Protein AF-A0A8J4U3R4-F1 (afdb_monomer_lite)

Structure (mmCIF, N/CA/C/O backbone):
data_AF-A0A8J4U3R4-F1
#
_entry.id   AF-A0A8J4U3R4-F1
#
loop_
_atom_site.group_PDB
_atom_site.id
_atom_site.type_symbol
_atom_site.label_atom_id
_atom_site.label_alt_id
_atom_site.label_comp_id
_atom_site.label_asym_id
_atom_site.label_entity_id
_atom_site.label_seq_id
_atom_site.pdbx_PDB_ins_code
_atom_site.Cartn_x
_atom_site.Cartn_y
_atom_site.Cartn_z
_atom_site.occupancy
_atom_site.B_iso_or_equiv
_atom_site.auth_seq_id
_atom_site.auth_comp_id
_atom_site.auth_asym_id
_atom_site.auth_atom_id
_atom_site.pdbx_PDB_model_num
ATOM 1 N N . ILE A 1 1 ? -16.524 3.759 4.696 1.00 62.44 1 ILE A N 1
ATOM 2 C CA . ILE A 1 1 ? -15.604 3.218 3.664 1.00 62.44 1 ILE A CA 1
ATOM 3 C C . ILE A 1 1 ? -14.442 4.183 3.442 1.00 62.44 1 ILE A C 1
ATOM 5 O O . ILE A 1 1 ? -13.313 3.769 3.641 1.00 62.44 1 ILE A O 1
ATOM 9 N N . GLU A 1 2 ? -14.689 5.463 3.153 1.00 79.31 2 GLU A N 1
ATOM 10 C CA . GLU A 1 2 ? -13.625 6.457 2.901 1.00 79.31 2 GLU A CA 1
ATOM 11 C C . GLU A 1 2 ? -12.643 6.668 4.068 1.00 79.31 2 GLU A C 1
ATOM 13 O O . GLU A 1 2 ? -11.439 6.700 3.841 1.00 79.31 2 GLU A O 1
ATOM 18 N N . GLN A 1 3 ? -13.130 6.748 5.314 1.00 78.69 3 GLN A N 1
ATOM 19 C CA . GLN A 1 3 ? -12.261 6.942 6.486 1.00 78.69 3 GLN A CA 1
ATOM 20 C C . GLN A 1 3 ? -11.287 5.770 6.693 1.00 78.69 3 GLN A C 1
ATOM 22 O O . GLN A 1 3 ? -10.094 5.987 6.840 1.00 78.69 3 GLN A O 1
ATOM 27 N N . LEU A 1 4 ? -11.777 4.528 6.602 1.00 82.19 4 LEU A N 1
ATOM 28 C CA . LEU A 1 4 ? -10.936 3.335 6.738 1.00 82.19 4 LEU A CA 1
ATOM 29 C C . LEU A 1 4 ? -9.841 3.290 5.666 1.00 82.19 4 LEU A C 1
ATOM 31 O O . LEU A 1 4 ? -8.695 2.985 5.971 1.00 82.19 4 LEU A O 1
ATOM 35 N N . TRP A 1 5 ? -10.184 3.610 4.415 1.00 84.38 5 TRP A N 1
ATOM 36 C CA . TRP A 1 5 ? -9.204 3.649 3.330 1.00 84.38 5 TRP A CA 1
ATOM 37 C C . TRP A 1 5 ? -8.143 4.726 3.538 1.00 84.38 5 TRP A C 1
ATOM 39 O O . TRP A 1 5 ? -6.969 4.468 3.281 1.00 84.38 5 TRP A O 1
ATOM 49 N N . ARG A 1 6 ? -8.536 5.900 4.044 1.00 88.88 6 ARG A N 1
ATOM 50 C CA . ARG A 1 6 ? -7.595 6.952 4.436 1.00 88.88 6 ARG A CA 1
ATOM 51 C C . ARG A 1 6 ? -6.639 6.457 5.520 1.00 88.88 6 ARG A C 1
ATOM 53 O O . ARG A 1 6 ? -5.433 6.585 5.354 1.00 88.88 6 ARG A O 1
ATOM 60 N N . ASP A 1 7 ? -7.163 5.832 6.571 1.00 88.19 7 ASP A N 1
ATOM 61 C CA . ASP A 1 7 ? -6.354 5.349 7.692 1.00 88.19 7 ASP A CA 1
ATOM 62 C C . ASP A 1 7 ? -5.403 4.212 7.280 1.00 88.19 7 ASP A C 1
ATOM 64 O O . ASP A 1 7 ? -4.253 4.181 7.715 1.00 88.19 7 ASP A O 1
ATOM 68 N N . VAL A 1 8 ? -5.838 3.308 6.394 1.00 90.25 8 VAL A N 1
ATOM 69 C CA . VAL A 1 8 ? -4.970 2.276 5.798 1.00 90.25 8 VAL A CA 1
ATOM 70 C C . VAL A 1 8 ? -3.848 2.919 4.984 1.00 90.25 8 VAL A C 1
ATOM 72 O O . VAL A 1 8 ? -2.692 2.499 5.083 1.00 90.25 8 VAL A O 1
ATOM 75 N N . TYR A 1 9 ? -4.173 3.934 4.182 1.00 90.00 9 TYR A N 1
ATOM 76 C CA . TYR 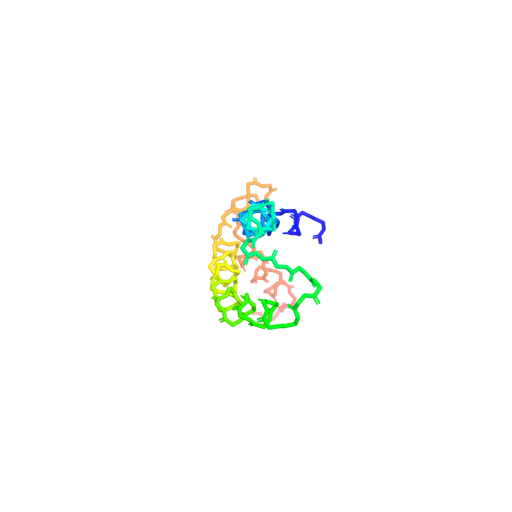A 1 9 ? -3.183 4.620 3.366 1.00 90.00 9 TYR A CA 1
ATOM 77 C C . TYR A 1 9 ? -2.142 5.333 4.234 1.00 90.00 9 TYR A C 1
ATOM 79 O O . TYR A 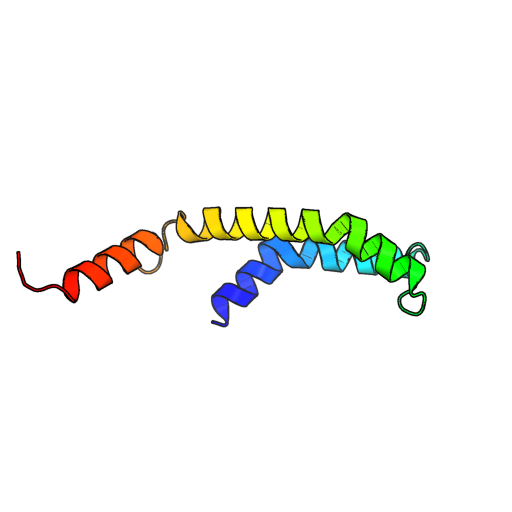1 9 ? -0.957 5.036 4.115 1.00 90.00 9 TYR A O 1
ATOM 87 N N . GLU A 1 10 ? -2.582 6.197 5.148 1.00 90.44 10 GLU A N 1
ATOM 88 C CA . GLU A 1 10 ? -1.705 6.995 6.015 1.00 90.44 10 GLU A CA 1
ATOM 89 C C . GLU A 1 10 ? -0.856 6.113 6.949 1.00 90.44 10 GLU A C 1
ATOM 91 O O . GLU A 1 10 ? 0.329 6.361 7.158 1.00 90.44 10 GLU A O 1
ATOM 96 N N . GLN A 1 11 ? -1.416 5.037 7.512 1.00 89.00 11 GLN A N 1
ATOM 97 C CA . GLN A 1 11 ? -0.688 4.249 8.516 1.00 89.00 11 GLN A CA 1
ATOM 98 C C . GLN A 1 11 ? 0.196 3.150 7.915 1.00 89.00 11 GLN A C 1
ATOM 100 O O . GLN A 1 11 ? 1.244 2.812 8.494 1.00 89.00 11 GLN A O 1
ATOM 105 N N . VAL A 1 12 ? -0.212 2.593 6.769 1.00 91.88 12 VAL A N 1
ATOM 106 C CA . VAL A 1 12 ? 0.435 1.427 6.155 1.00 91.88 12 VAL A CA 1
ATOM 107 C C . VAL A 1 12 ? 1.029 1.758 4.792 1.00 91.88 12 VAL A C 1
ATOM 109 O O . VAL A 1 12 ? 2.232 1.576 4.615 1.00 91.88 12 VAL A O 1
ATOM 112 N N . LEU A 1 13 ? 0.218 2.212 3.832 1.00 93.56 13 LEU A N 1
ATOM 113 C CA . LEU A 1 13 ? 0.620 2.248 2.419 1.00 93.56 13 LEU A CA 1
ATOM 114 C C . LEU A 1 13 ? 1.583 3.386 2.075 1.00 93.56 13 LEU A C 1
ATOM 116 O O . LEU A 1 13 ? 2.460 3.176 1.242 1.00 93.56 13 LEU A O 1
ATOM 120 N N . GLU A 1 14 ? 1.470 4.546 2.725 1.00 95.12 14 GLU A N 1
ATOM 121 C CA . GLU A 1 14 ? 2.297 5.729 2.448 1.00 95.12 14 GLU A CA 1
ATOM 122 C C . GLU A 1 14 ? 3.797 5.405 2.514 1.00 95.12 14 GLU A C 1
ATOM 124 O O . GLU A 1 14 ? 4.567 5.793 1.641 1.00 95.12 14 GLU A O 1
ATOM 129 N N . LYS A 1 15 ? 4.212 4.600 3.497 1.00 93.69 15 LYS A N 1
ATOM 130 C CA . LYS A 1 15 ? 5.619 4.208 3.681 1.00 93.69 15 LYS A CA 1
ATOM 131 C C . LYS A 1 15 ? 6.146 3.374 2.517 1.00 93.69 15 LYS A C 1
ATOM 133 O O . LYS A 1 15 ? 7.268 3.584 2.070 1.00 93.69 15 LYS A O 1
ATOM 138 N N . PHE A 1 16 ? 5.346 2.422 2.040 1.00 94.88 16 PHE A N 1
ATOM 139 C CA . PHE A 1 16 ? 5.715 1.598 0.889 1.00 94.88 16 PHE A CA 1
ATOM 140 C C . PHE A 1 16 ? 5.706 2.417 -0.397 1.00 94.88 16 PHE A C 1
ATOM 142 O O . PHE A 1 16 ? 6.598 2.256 -1.219 1.00 94.88 16 PHE A O 1
ATOM 149 N N . PHE A 1 17 ? 4.734 3.319 -0.543 1.00 94.50 17 PHE A N 1
ATOM 150 C CA . PHE A 1 17 ? 4.655 4.225 -1.680 1.00 94.50 17 PHE A CA 1
ATOM 151 C C . PHE A 1 17 ? 5.911 5.098 -1.787 1.00 94.50 17 PHE A C 1
ATOM 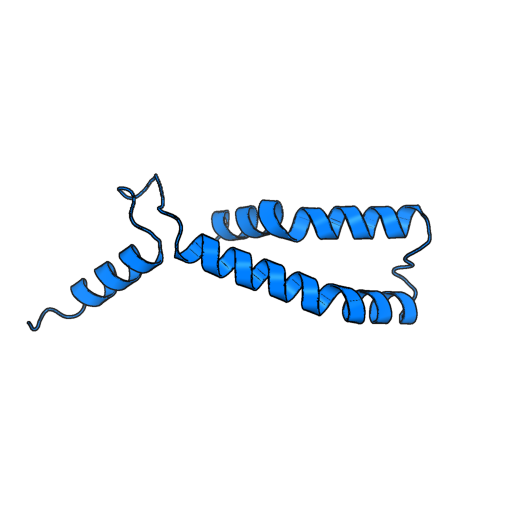153 O O . PHE A 1 17 ? 6.563 5.088 -2.828 1.00 94.50 17 PHE A O 1
ATOM 160 N N . CYS A 1 18 ? 6.295 5.782 -0.704 1.00 96.12 18 CYS A N 1
ATOM 161 C CA . CYS A 1 18 ? 7.507 6.601 -0.679 1.00 96.12 18 CYS A CA 1
ATOM 162 C C . CYS A 1 18 ? 8.758 5.768 -0.973 1.00 96.12 18 CYS A C 1
ATOM 164 O O . CYS A 1 18 ? 9.559 6.162 -1.813 1.00 96.12 18 CYS A O 1
ATOM 166 N N . LEU A 1 19 ? 8.888 4.588 -0.356 1.00 95.56 19 LEU A N 1
ATOM 167 C CA . LEU A 1 19 ? 10.027 3.698 -0.584 1.00 95.56 19 LEU A CA 1
ATOM 168 C C . LEU A 1 19 ? 10.150 3.281 -2.055 1.00 95.56 19 LEU A C 1
ATOM 170 O O . LEU A 1 19 ? 11.236 3.330 -2.620 1.00 95.56 19 LEU A O 1
ATOM 174 N N . PHE A 1 20 ? 9.056 2.854 -2.687 1.00 95.38 20 PHE A N 1
ATOM 175 C CA . PHE A 1 20 ? 9.100 2.406 -4.081 1.00 95.38 20 PHE A CA 1
ATOM 176 C C . PHE A 1 20 ? 9.370 3.561 -5.040 1.00 95.38 20 PHE A C 1
ATOM 178 O O . PHE A 1 20 ? 10.112 3.380 -6.002 1.00 95.38 20 PHE A O 1
ATOM 185 N N . TYR A 1 21 ? 8.831 4.743 -4.745 1.00 95.88 21 TYR A N 1
ATOM 186 C CA . TYR A 1 21 ? 9.104 5.951 -5.514 1.00 95.88 21 TYR A CA 1
ATOM 187 C C . TYR A 1 21 ? 10.576 6.381 -5.403 1.00 95.88 21 TYR A C 1
ATOM 189 O O . TYR A 1 21 ? 11.203 6.726 -6.402 1.00 95.88 21 TYR A O 1
ATOM 197 N N . GLU A 1 22 ? 11.167 6.303 -4.208 1.00 96.75 22 GLU A N 1
ATOM 198 C CA . GLU A 1 22 ? 12.601 6.543 -4.012 1.00 96.75 22 GLU A CA 1
ATOM 199 C C . GLU A 1 22 ? 13.443 5.517 -4.782 1.00 96.75 22 GLU A C 1
ATOM 201 O O . GLU A 1 22 ? 14.342 5.904 -5.529 1.00 96.75 22 GLU A O 1
ATOM 206 N N . MET A 1 23 ? 13.102 4.227 -4.698 1.00 95.88 23 MET A N 1
ATOM 207 C CA . MET A 1 23 ? 13.785 3.169 -5.451 1.00 95.88 23 MET A CA 1
ATOM 208 C C . MET A 1 23 ? 13.714 3.378 -6.969 1.00 95.88 23 MET A C 1
ATOM 210 O O . MET A 1 23 ? 14.692 3.107 -7.663 1.00 95.88 23 MET A O 1
ATOM 214 N N . GLU A 1 24 ? 12.582 3.850 -7.490 1.00 95.75 24 GLU A N 1
ATOM 215 C CA . GLU A 1 24 ? 12.434 4.217 -8.901 1.00 95.75 24 GLU A CA 1
ATOM 216 C C . GLU A 1 24 ? 13.329 5.416 -9.249 1.00 95.75 24 GLU A C 1
ATOM 218 O O . GLU A 1 24 ? 14.093 5.370 -10.214 1.00 95.75 24 GLU A O 1
ATOM 223 N N . SER A 1 25 ? 13.318 6.460 -8.415 1.00 96.25 25 SER A N 1
ATOM 224 C CA . SER A 1 25 ? 14.125 7.669 -8.625 1.00 96.25 25 SER A CA 1
ATOM 225 C C . SER A 1 25 ? 15.636 7.399 -8.622 1.00 96.25 25 SER A C 1
ATOM 227 O O . SER A 1 25 ? 16.385 8.012 -9.383 1.00 96.25 25 SER A O 1
ATOM 229 N N . GLU A 1 26 ? 16.083 6.437 -7.814 1.00 96.19 26 GLU A N 1
ATOM 230 C CA . GLU A 1 26 ? 17.479 6.006 -7.709 1.00 96.19 26 GLU A CA 1
ATOM 231 C C . GLU A 1 26 ? 17.847 4.908 -8.725 1.00 96.19 26 GLU A C 1
ATOM 233 O O . GLU A 1 26 ? 18.976 4.417 -8.728 1.00 96.19 26 GLU A O 1
ATOM 238 N N . SER A 1 27 ? 16.922 4.536 -9.622 1.00 92.88 27 SER A N 1
ATOM 239 C CA . SER A 1 27 ? 17.096 3.475 -10.630 1.00 92.88 27 SER A CA 1
ATOM 240 C C . SER A 1 27 ? 17.328 2.067 -10.051 1.00 92.88 27 SER A C 1
ATOM 242 O O . SER A 1 27 ? 17.828 1.181 -10.746 1.00 92.88 27 SER A O 1
ATOM 244 N N . PHE A 1 28 ? 16.953 1.828 -8.790 1.00 92.50 28 PHE A N 1
ATOM 245 C CA . PHE A 1 28 ? 16.924 0.490 -8.184 1.00 92.50 28 PHE A CA 1
ATOM 246 C C . PHE A 1 28 ? 15.695 -0.318 -8.606 1.00 92.50 28 PHE A C 1
ATOM 248 O O . PHE A 1 28 ? 15.739 -1.550 -8.627 1.00 92.50 28 PHE A O 1
ATOM 255 N N . LEU A 1 29 ? 14.602 0.367 -8.930 1.00 95.12 29 LEU A N 1
ATOM 256 C CA . LEU A 1 29 ? 13.363 -0.212 -9.426 1.00 95.12 29 LEU A CA 1
ATOM 257 C C . LEU A 1 29 ? 13.083 0.345 -10.821 1.00 95.12 29 LEU A C 1
ATOM 259 O O . LEU A 1 29 ? 13.169 1.546 -11.033 1.00 95.12 29 LEU A O 1
ATOM 263 N N . ASP A 1 30 ? 12.739 -0.536 -11.755 1.00 94.88 30 ASP A N 1
ATOM 264 C CA . ASP A 1 30 ? 12.285 -0.152 -13.092 1.00 94.88 30 ASP A CA 1
ATOM 265 C C . ASP A 1 30 ? 10.864 -0.713 -13.259 1.00 94.88 30 ASP A C 1
ATOM 267 O O . ASP A 1 30 ? 10.703 -1.940 -13.207 1.00 94.88 30 ASP A O 1
ATOM 271 N N . PRO A 1 31 ? 9.831 0.142 -13.376 1.00 92.50 31 PRO A N 1
ATOM 272 C CA . PRO A 1 31 ? 8.444 -0.299 -13.486 1.00 92.50 31 PRO A CA 1
ATOM 273 C C . PRO A 1 31 ? 8.137 -0.992 -14.819 1.00 92.50 31 PRO A C 1
ATOM 275 O O . PRO A 1 31 ? 7.168 -1.745 -14.885 1.00 92.50 31 PRO A O 1
ATOM 278 N N . ASP A 1 32 ? 8.955 -0.791 -15.854 1.00 95.50 32 ASP A N 1
ATOM 279 C CA . ASP A 1 32 ? 8.802 -1.456 -17.151 1.00 95.50 32 ASP A CA 1
ATOM 280 C C . ASP A 1 32 ? 9.536 -2.811 -17.190 1.00 95.50 32 ASP A C 1
ATOM 282 O O . ASP A 1 32 ? 9.400 -3.587 -18.141 1.00 95.50 32 ASP A O 1
ATOM 286 N N . ASN A 1 33 ? 10.295 -3.139 -16.138 1.00 96.19 33 ASN A N 1
ATOM 287 C CA . ASN A 1 33 ? 11.041 -4.383 -16.020 1.00 96.19 33 ASN A CA 1
ATOM 288 C C . ASN A 1 33 ? 10.297 -5.414 -15.157 1.00 96.19 33 ASN A C 1
ATOM 290 O O . ASN A 1 33 ? 10.274 -5.354 -13.924 1.00 96.19 33 ASN A O 1
ATOM 294 N N . GLU A 1 34 ? 9.761 -6.445 -15.810 1.00 95.50 34 GLU A N 1
ATOM 295 C CA . GLU A 1 34 ? 8.999 -7.516 -15.156 1.00 95.50 34 GLU A CA 1
ATOM 296 C C . GLU A 1 34 ? 9.786 -8.261 -14.062 1.00 95.50 34 GLU A C 1
ATOM 298 O O . GLU A 1 34 ? 9.202 -8.694 -13.066 1.00 95.50 34 GLU A O 1
ATOM 303 N N . VAL A 1 35 ? 11.112 -8.391 -14.197 1.00 96.81 35 VAL A N 1
ATOM 304 C CA . VAL A 1 35 ? 11.957 -9.051 -13.185 1.00 96.81 35 VAL A CA 1
ATOM 305 C C . VAL A 1 35 ? 12.044 -8.196 -11.925 1.00 96.81 35 VAL A C 1
ATOM 307 O O . VAL A 1 35 ? 11.960 -8.724 -10.814 1.00 96.81 35 VAL A O 1
ATOM 310 N N . HIS A 1 36 ? 12.178 -6.878 -12.086 1.00 96.44 36 HIS A N 1
ATOM 311 C CA . HIS A 1 36 ? 12.220 -5.943 -10.965 1.00 96.44 36 HIS A CA 1
ATOM 312 C C . HIS A 1 36 ? 10.869 -5.912 -10.241 1.00 96.44 36 HIS A C 1
ATOM 314 O O . HIS A 1 36 ? 10.830 -6.029 -9.015 1.00 96.44 36 HIS A O 1
ATOM 320 N N . LEU A 1 37 ? 9.759 -5.873 -10.987 1.00 95.81 37 LEU A N 1
ATOM 321 C CA . LEU A 1 37 ? 8.412 -5.980 -10.422 1.00 95.81 37 LEU A CA 1
ATOM 322 C C . LEU A 1 37 ? 8.198 -7.303 -9.678 1.00 95.81 37 LEU A C 1
ATOM 324 O O . LEU A 1 37 ? 7.637 -7.313 -8.581 1.00 95.81 37 LEU A O 1
ATOM 328 N N . TYR A 1 38 ? 8.649 -8.430 -10.237 1.00 96.62 38 TYR A N 1
ATOM 329 C CA . TYR A 1 38 ? 8.535 -9.728 -9.572 1.00 96.62 38 TYR A CA 1
ATOM 330 C C . TYR A 1 38 ? 9.336 -9.765 -8.266 1.00 96.62 38 TYR A C 1
ATOM 332 O O . TYR A 1 38 ? 8.810 -10.189 -7.236 1.00 96.62 38 TYR A O 1
ATOM 340 N N . ALA A 1 39 ? 10.582 -9.285 -8.280 1.00 95.75 39 ALA A N 1
ATOM 341 C CA . ALA A 1 39 ? 11.419 -9.204 -7.085 1.00 95.75 39 ALA A CA 1
ATOM 342 C C . ALA A 1 39 ? 10.795 -8.294 -6.015 1.00 95.75 39 ALA A C 1
ATOM 344 O O . ALA A 1 39 ? 10.754 -8.662 -4.838 1.00 95.75 39 ALA A O 1
ATOM 345 N N . LEU A 1 40 ? 10.246 -7.147 -6.423 1.00 95.88 40 LEU A N 1
ATOM 346 C CA . LEU A 1 40 ? 9.550 -6.225 -5.533 1.00 95.88 40 LEU A CA 1
ATOM 347 C C . LEU A 1 40 ? 8.335 -6.893 -4.880 1.00 95.88 40 LEU A C 1
ATOM 349 O O . LEU A 1 40 ? 8.227 -6.897 -3.653 1.00 95.88 40 LEU A O 1
ATOM 353 N N . HIS A 1 41 ? 7.461 -7.533 -5.660 1.00 95.38 41 HIS A N 1
ATOM 354 C CA . HIS A 1 41 ? 6.325 -8.272 -5.107 1.00 95.38 41 HIS A CA 1
ATOM 355 C C . HIS A 1 41 ? 6.780 -9.393 -4.170 1.00 95.38 41 HIS A C 1
ATOM 357 O O . HIS A 1 41 ? 6.255 -9.524 -3.067 1.00 95.38 41 HIS A O 1
ATOM 363 N N . TRP A 1 42 ? 7.786 -10.172 -4.559 1.00 96.56 42 TRP A N 1
ATOM 364 C CA . TRP A 1 42 ? 8.290 -11.275 -3.744 1.00 96.56 42 TRP A CA 1
ATOM 365 C C . TRP A 1 42 ? 8.769 -10.815 -2.359 1.00 96.56 42 TRP A C 1
ATOM 367 O O . TRP A 1 42 ? 8.477 -11.456 -1.349 1.00 96.56 42 TRP A O 1
ATOM 377 N N . ILE A 1 43 ? 9.473 -9.684 -2.301 1.00 95.38 43 ILE A N 1
ATOM 378 C CA . ILE A 1 43 ? 10.054 -9.151 -1.064 1.00 95.38 43 ILE A CA 1
ATOM 379 C C . ILE A 1 43 ? 9.012 -8.407 -0.223 1.00 95.38 43 ILE A C 1
ATOM 381 O O . ILE A 1 43 ? 8.976 -8.557 1.003 1.00 95.38 43 ILE A O 1
ATOM 385 N N . PHE A 1 44 ? 8.180 -7.576 -0.852 1.00 95.06 44 PHE A N 1
ATOM 386 C CA . PHE A 1 44 ? 7.349 -6.612 -0.134 1.00 95.06 44 PHE A CA 1
ATOM 387 C C . PHE A 1 44 ? 5.898 -7.047 0.047 1.00 95.06 44 PHE A C 1
ATOM 389 O O . PHE A 1 44 ? 5.280 -6.611 1.015 1.00 95.06 44 PHE A O 1
ATOM 396 N N . LEU A 1 45 ? 5.354 -7.948 -0.778 1.00 95.06 45 LEU A N 1
ATOM 397 C CA . LEU A 1 45 ? 3.979 -8.434 -0.608 1.00 95.06 45 LEU A CA 1
ATOM 398 C C . LEU A 1 45 ? 3.758 -9.118 0.762 1.00 95.06 45 LEU A C 1
ATOM 400 O O . LEU A 1 45 ? 2.769 -8.791 1.425 1.00 95.06 45 LEU A O 1
ATOM 404 N N . PRO A 1 46 ? 4.666 -9.985 1.269 1.00 96.62 46 PRO A N 1
ATOM 405 C CA . PRO A 1 46 ? 4.513 -10.565 2.606 1.00 96.62 46 PRO A CA 1
ATOM 406 C C . PRO A 1 46 ? 4.592 -9.511 3.719 1.00 96.62 46 PRO A C 1
ATOM 408 O O . PRO A 1 46 ? 3.873 -9.591 4.716 1.00 96.62 46 PRO A O 1
ATOM 411 N N . GLN A 1 47 ? 5.450 -8.502 3.548 1.00 95.75 47 GLN A N 1
ATOM 412 C CA . GLN A 1 47 ? 5.623 -7.421 4.521 1.00 95.75 47 GLN A CA 1
ATOM 413 C C . GLN A 1 47 ? 4.405 -6.500 4.565 1.00 95.75 47 GLN A C 1
ATOM 415 O O . GLN A 1 47 ? 3.936 -6.152 5.648 1.00 95.75 47 GLN A O 1
ATOM 420 N N . LEU A 1 48 ? 3.872 -6.151 3.393 1.00 93.94 48 LEU A N 1
ATOM 421 C CA . LEU A 1 48 ? 2.653 -5.372 3.236 1.00 93.94 48 LEU A CA 1
ATOM 422 C C . LEU A 1 48 ? 1.481 -6.086 3.903 1.00 93.94 48 LEU A C 1
ATOM 424 O O . LEU A 1 48 ? 0.791 -5.487 4.725 1.00 93.94 48 LEU A O 1
ATOM 428 N N . LYS A 1 49 ? 1.316 -7.387 3.629 1.00 93.94 49 LYS A N 1
ATOM 429 C CA . LYS A 1 49 ? 0.292 -8.206 4.279 1.00 93.94 49 LYS A CA 1
ATOM 430 C C . LYS A 1 49 ? 0.425 -8.175 5.802 1.00 93.94 49 LYS A C 1
ATOM 432 O O . LYS A 1 49 ? -0.558 -7.910 6.481 1.00 93.94 49 LYS A O 1
ATOM 437 N N . ARG A 1 50 ? 1.631 -8.372 6.340 1.00 94.62 50 ARG A N 1
ATOM 438 C CA . ARG A 1 50 ? 1.860 -8.321 7.791 1.00 94.62 50 ARG A CA 1
ATOM 439 C C . ARG A 1 50 ? 1.484 -6.963 8.393 1.00 94.62 50 ARG A C 1
ATOM 441 O O . ARG A 1 50 ? 0.882 -6.926 9.459 1.00 94.62 50 ARG A O 1
ATOM 448 N N . HIS A 1 51 ? 1.832 -5.852 7.743 1.00 93.31 51 HIS A N 1
ATOM 449 C CA . HIS A 1 51 ? 1.462 -4.526 8.248 1.00 93.31 51 HIS A CA 1
ATOM 450 C C . HIS A 1 51 ? -0.044 -4.266 8.159 1.00 93.31 51 HIS A C 1
ATOM 452 O O . HIS A 1 51 ? -0.59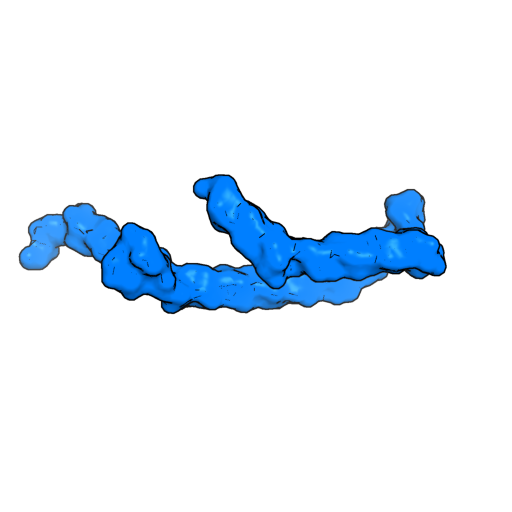3 -3.639 9.060 1.00 93.31 51 HIS A O 1
ATOM 458 N N . LEU A 1 52 ? -0.717 -4.778 7.125 1.00 92.25 52 LEU A N 1
ATOM 459 C CA . LEU A 1 52 ? -2.175 -4.722 7.020 1.00 92.25 52 LEU A CA 1
ATOM 460 C C . LEU A 1 52 ? -2.860 -5.567 8.099 1.00 92.25 52 LEU A C 1
ATOM 462 O O . LEU A 1 52 ? -3.824 -5.100 8.697 1.00 92.25 52 LEU A O 1
ATOM 466 N N . ASP A 1 53 ? -2.352 -6.767 8.384 1.00 91.69 53 ASP A N 1
ATOM 467 C CA . ASP A 1 53 ? -2.886 -7.633 9.440 1.00 91.69 53 ASP A CA 1
ATOM 468 C C . ASP A 1 53 ? -2.727 -6.956 10.821 1.00 91.69 53 ASP A C 1
ATOM 470 O O . ASP A 1 53 ? -3.687 -6.873 11.585 1.00 91.69 53 ASP A O 1
ATOM 474 N N . LEU A 1 54 ? -1.561 -6.356 11.102 1.00 88.81 54 LEU A N 1
ATOM 475 C CA . LEU A 1 54 ? -1.331 -5.568 12.323 1.00 88.81 54 LEU A CA 1
ATOM 476 C C . LEU A 1 54 ? -2.227 -4.327 12.405 1.00 88.81 54 LEU A C 1
ATOM 478 O O . LEU A 1 54 ? -2.756 -4.015 13.472 1.00 88.81 54 LEU A O 1
ATOM 482 N N . PHE A 1 55 ? -2.403 -3.613 11.290 1.00 88.19 55 PHE A N 1
ATOM 483 C CA . PHE A 1 55 ? -3.327 -2.486 11.226 1.00 88.19 55 PHE A CA 1
ATOM 484 C C . PHE A 1 55 ? -4.748 -2.946 11.531 1.00 88.19 55 PHE A C 1
ATOM 486 O O . PHE A 1 55 ? -5.420 -2.304 12.324 1.00 88.19 55 PHE A O 1
ATOM 493 N N . LEU A 1 56 ? -5.197 -4.060 10.954 1.00 84.88 56 LEU A N 1
ATOM 494 C CA . LEU A 1 56 ? -6.532 -4.599 11.186 1.00 84.88 56 LEU A CA 1
ATOM 495 C C . LEU A 1 56 ? -6.730 -4.983 12.657 1.00 84.88 56 LEU A C 1
ATOM 497 O O . LEU A 1 56 ? -7.761 -4.654 13.239 1.00 84.88 56 LEU A O 1
ATOM 501 N N . GLU A 1 57 ? -5.749 -5.633 13.283 1.00 83.19 57 GLU A N 1
ATOM 502 C CA . GLU A 1 57 ? -5.787 -5.956 14.712 1.00 83.19 57 GLU A CA 1
ATOM 503 C C . GLU A 1 57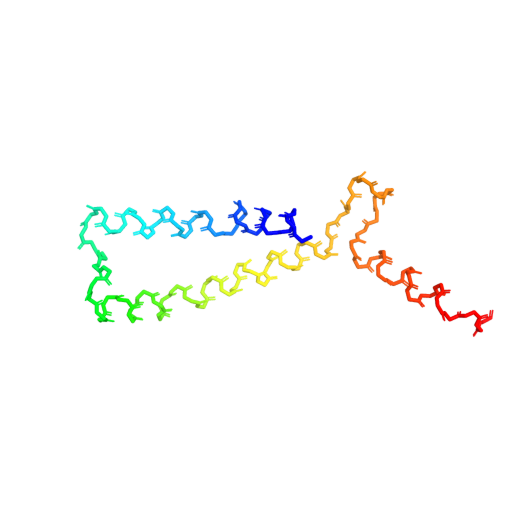 ? -5.848 -4.695 15.584 1.00 83.19 57 GLU A C 1
ATOM 505 O O . GLU A 1 57 ? -6.687 -4.604 16.483 1.00 83.19 57 GLU A O 1
ATOM 510 N N . ALA A 1 58 ? -5.004 -3.698 15.309 1.00 81.38 58 ALA A N 1
ATOM 511 C CA . ALA A 1 58 ? -5.021 -2.425 16.024 1.00 81.38 58 ALA A CA 1
ATOM 512 C C . ALA A 1 58 ? -6.342 -1.675 15.794 1.00 81.38 58 ALA A C 1
ATOM 514 O O . ALA A 1 58 ? -6.949 -1.164 16.736 1.00 81.38 58 ALA A O 1
ATOM 515 N N . TRP A 1 59 ? -6.833 -1.668 14.558 1.00 78.50 59 TRP A N 1
ATOM 516 C CA . TRP A 1 59 ? -8.072 -1.021 14.162 1.00 78.50 59 TRP A CA 1
ATOM 517 C C . TRP A 1 59 ? -9.293 -1.685 14.810 1.00 78.50 59 TRP A C 1
ATOM 519 O O . TRP A 1 59 ? -10.180 -1.004 15.310 1.00 78.50 59 TRP A O 1
ATOM 529 N N . ASN A 1 60 ? -9.339 -3.007 14.912 1.00 74.81 60 ASN A N 1
ATOM 530 C CA . ASN A 1 60 ? -10.459 -3.692 15.560 1.00 74.81 60 ASN A CA 1
ATOM 531 C C . ASN A 1 60 ? -10.468 -3.512 17.088 1.00 74.81 60 ASN A C 1
ATOM 533 O O . ASN A 1 60 ? -11.536 -3.540 17.706 1.00 74.81 60 ASN A O 1
ATOM 537 N N . ASN A 1 61 ? -9.296 -3.298 17.695 1.00 67.56 61 ASN A N 1
ATOM 538 C CA . ASN A 1 61 ? -9.137 -3.202 19.147 1.00 67.56 61 ASN A CA 1
ATOM 539 C C . ASN A 1 61 ? -9.047 -1.763 19.687 1.00 67.56 61 ASN A C 1
ATOM 541 O O . ASN A 1 61 ? -9.241 -1.558 20.887 1.00 67.56 61 ASN A O 1
ATOM 545 N N . HIS A 1 62 ? -8.781 -0.752 18.852 1.00 66.00 62 HIS A N 1
ATOM 546 C CA . HIS A 1 62 ? -8.740 0.636 19.316 1.00 66.00 62 HIS A CA 1
ATOM 547 C C . HIS A 1 62 ? -10.146 1.174 19.619 1.00 66.00 62 HIS A C 1
ATOM 549 O O . HIS A 1 62 ? -11.124 0.859 18.946 1.00 66.00 62 HIS A O 1
ATOM 555 N N . LYS A 1 63 ? -10.253 2.003 20.660 1.00 52.84 63 LYS A N 1
ATOM 556 C CA . LYS A 1 63 ? -11.507 2.651 21.059 1.00 52.84 63 LYS A CA 1
ATOM 557 C C . LYS A 1 63 ? -11.795 3.828 20.130 1.00 52.84 63 LYS A C 1
ATOM 559 O O . LYS A 1 63 ? -10.997 4.765 20.067 1.00 52.84 63 LYS A O 1
ATOM 564 N N . LEU A 1 64 ? -12.948 3.826 19.466 1.00 55.78 64 LEU A N 1
ATOM 565 C CA . LEU A 1 64 ? -13.390 4.962 18.660 1.00 55.78 64 LEU A CA 1
ATOM 566 C C . LEU A 1 64 ? -13.827 6.103 19.593 1.00 55.78 64 LEU A C 1
ATOM 568 O O . LEU A 1 64 ? -14.754 5.960 20.394 1.00 55.78 64 LEU A O 1
ATOM 572 N N . ARG A 1 65 ? -13.158 7.261 19.502 1.00 49.78 65 ARG A N 1
ATOM 573 C CA . ARG A 1 65 ? -13.463 8.446 20.335 1.00 49.78 65 ARG A CA 1
ATOM 574 C C . ARG A 1 65 ? -14.839 9.057 20.045 1.00 49.78 65 ARG A C 1
ATOM 576 O O . ARG A 1 65 ? -15.368 9.763 20.895 1.00 49.78 65 ARG A O 1
ATOM 583 N N . THR A 1 66 ? -15.415 8.791 18.877 1.00 51.84 66 THR A N 1
ATOM 584 C CA . THR A 1 66 ? -16.692 9.355 18.408 1.00 51.84 66 THR A CA 1
ATOM 585 C C . THR A 1 66 ? -17.927 8.532 18.795 1.00 51.84 66 THR A C 1
ATOM 587 O O . THR A 1 66 ? -19.037 9.046 18.710 1.00 51.84 66 THR A O 1
ATOM 590 N N . THR A 1 67 ? -17.753 7.309 19.304 1.00 49.19 67 THR A N 1
ATOM 591 C CA . THR A 1 67 ? -18.827 6.408 19.773 1.00 49.19 67 THR A CA 1
ATOM 592 C C . THR A 1 67 ? -18.543 5.951 21.203 1.00 49.19 67 THR A C 1
ATOM 594 O O . THR A 1 67 ? -18.259 4.786 21.469 1.00 49.19 67 THR A O 1
ATOM 597 N N . GLY A 1 68 ? -18.526 6.895 22.148 1.00 52.91 68 GLY A N 1
ATOM 598 C CA . GLY A 1 68 ? -18.508 6.572 23.581 1.00 52.91 68 GLY A CA 1
ATOM 599 C C . GLY A 1 68 ? -17.308 5.749 24.078 1.00 52.91 68 GLY A C 1
ATOM 600 O O . GLY A 1 68 ? -17.390 5.165 25.153 1.00 52.91 68 GLY A O 1
ATOM 601 N N . SER A 1 69 ? -16.182 5.718 23.353 1.00 54.44 69 SER A N 1
ATOM 602 C CA . SER A 1 69 ? -15.001 4.888 23.664 1.00 54.44 69 SER A CA 1
ATOM 603 C C . SER A 1 69 ? -15.188 3.374 23.472 1.00 54.44 69 SER A C 1
ATOM 605 O O . SER A 1 69 ? -14.473 2.592 24.104 1.00 54.44 69 SER A O 1
ATOM 607 N N . GLN A 1 70 ? -16.116 2.944 22.617 1.00 54.31 70 GLN A N 1
ATOM 608 C CA . GLN A 1 70 ? -16.266 1.535 22.237 1.00 54.31 70 GLN A CA 1
ATOM 609 C C . GLN A 1 70 ? -15.362 1.205 21.042 1.00 54.31 70 GLN A C 1
ATOM 611 O O . GLN A 1 70 ? -15.210 2.019 20.126 1.00 54.31 70 GLN A O 1
ATOM 616 N N . SER A 1 71 ? -14.720 0.035 21.048 1.00 62.12 71 SER A N 1
ATOM 617 C CA . SER A 1 71 ? -13.989 -0.440 19.867 1.00 62.12 71 SER A CA 1
ATOM 618 C C . SER A 1 71 ? -14.959 -0.886 18.764 1.00 62.12 71 SER A C 1
ATOM 620 O O . SER A 1 71 ? -16.107 -1.233 19.065 1.00 62.12 71 SER A O 1
ATOM 622 N N . PRO A 1 72 ? -14.540 -0.916 17.487 1.00 62.75 72 PRO A N 1
ATOM 623 C CA . PRO A 1 72 ? -15.376 -1.421 16.397 1.00 62.75 72 PRO A CA 1
ATOM 624 C C . PRO A 1 72 ? -15.923 -2.829 16.665 1.00 62.75 72 PRO A C 1
ATOM 626 O O . PRO A 1 72 ? -17.084 -3.105 16.369 1.00 62.75 72 PRO A O 1
ATOM 629 N N . LEU A 1 73 ? -15.121 -3.691 17.300 1.00 58.97 73 LEU A N 1
ATOM 630 C CA . LEU A 1 73 ? -15.542 -5.032 17.702 1.00 58.97 73 LEU A CA 1
ATOM 631 C C . LEU A 1 73 ? -16.655 -4.995 18.764 1.00 58.97 73 LEU A C 1
ATOM 633 O O . LEU A 1 73 ? -17.632 -5.727 18.656 1.00 58.97 73 LEU A O 1
ATOM 637 N N . GLN A 1 74 ? -16.548 -4.105 19.757 1.00 61.16 74 GLN A N 1
ATOM 638 C CA . GLN A 1 74 ? -17.584 -3.935 20.781 1.00 61.16 74 GLN A CA 1
ATOM 639 C C . GLN A 1 74 ? -18.896 -3.415 20.193 1.00 61.16 74 GLN A C 1
ATOM 641 O O . GLN A 1 74 ? -19.964 -3.864 20.604 1.00 61.16 74 GLN A O 1
ATOM 646 N N . LEU A 1 75 ? -18.831 -2.497 19.225 1.00 62.78 75 LEU A N 1
ATOM 647 C CA . LEU A 1 75 ? -20.016 -2.036 18.504 1.00 62.78 75 LEU A CA 1
ATOM 648 C C . LEU A 1 75 ? -20.667 -3.191 17.740 1.00 62.78 75 LEU A C 1
ATOM 650 O O . LEU A 1 75 ? -21.865 -3.400 17.886 1.00 62.78 75 LEU A O 1
ATOM 654 N N . TRP A 1 76 ? -19.888 -3.985 17.001 1.00 65.06 76 TRP A N 1
ATOM 655 C CA . TRP A 1 76 ? -20.409 -5.125 16.244 1.00 65.06 76 TRP A CA 1
ATOM 656 C C . TRP A 1 76 ? -21.093 -6.175 17.135 1.00 65.06 76 TRP A C 1
ATOM 658 O O . TRP A 1 76 ? -22.214 -6.578 16.838 1.00 65.06 76 TRP A O 1
ATOM 668 N N . THR A 1 77 ? -20.492 -6.544 18.273 1.00 64.31 77 THR A N 1
ATOM 669 C CA . THR A 1 77 ? -21.132 -7.439 19.257 1.00 64.31 77 THR A CA 1
ATOM 670 C C . THR A 1 77 ? -22.401 -6.825 19.859 1.00 64.31 77 THR A C 1
ATOM 672 O O . THR A 1 77 ? -23.382 -7.529 20.077 1.00 64.31 77 THR A O 1
ATOM 675 N N . THR A 1 78 ? -22.414 -5.514 20.117 1.00 65.25 78 THR A N 1
ATOM 676 C CA . THR A 1 78 ? -23.606 -4.824 20.647 1.00 65.25 78 THR A CA 1
ATOM 677 C C . THR A 1 78 ? -24.748 -4.831 19.629 1.00 65.25 78 THR A C 1
ATOM 679 O O . THR A 1 78 ? -25.887 -5.080 20.008 1.00 65.25 78 THR A O 1
ATOM 682 N N . PHE A 1 79 ? -24.451 -4.609 18.344 1.00 61.62 79 PHE A N 1
ATOM 683 C CA . PHE A 1 79 ? -25.449 -4.687 17.276 1.00 61.62 79 PHE A CA 1
ATOM 684 C C . PHE A 1 79 ? -25.965 -6.118 17.070 1.00 61.62 79 PHE A C 1
ATOM 686 O O . PHE A 1 79 ? -27.169 -6.295 16.956 1.00 61.62 79 PHE A O 1
ATOM 693 N N . GLN A 1 80 ? -25.103 -7.142 17.122 1.00 58.47 80 GLN A N 1
ATOM 694 C CA . GLN A 1 80 ? -25.549 -8.541 17.047 1.00 58.47 80 GLN A CA 1
ATOM 695 C C . GLN A 1 80 ? -26.466 -8.954 18.206 1.00 58.47 80 GLN A C 1
ATOM 697 O O . GLN A 1 80 ? -27.452 -9.641 17.972 1.00 58.47 80 GLN A O 1
ATOM 702 N N . ASN A 1 81 ? -26.178 -8.525 19.438 1.00 58.53 81 ASN A N 1
ATOM 703 C CA . ASN A 1 81 ? -27.035 -8.828 20.593 1.00 58.53 81 ASN A CA 1
ATOM 704 C C . ASN A 1 81 ? -28.364 -8.049 20.580 1.00 58.53 81 ASN A C 1
ATOM 706 O O . ASN A 1 81 ? -29.285 -8.413 21.298 1.00 58.53 81 ASN A O 1
ATOM 710 N N . ALA A 1 82 ? -28.471 -6.964 19.806 1.00 57.25 82 ALA A N 1
ATOM 711 C CA . ALA A 1 82 ? -29.722 -6.222 19.644 1.00 57.25 82 ALA A CA 1
ATOM 712 C C . ALA A 1 82 ? -30.669 -6.868 18.614 1.00 57.25 82 ALA A C 1
ATOM 714 O O . ALA A 1 82 ? -31.872 -6.620 18.666 1.00 57.25 82 ALA A O 1
ATOM 715 N N . ASP A 1 83 ? -30.135 -7.692 17.706 1.00 55.38 83 ASP A N 1
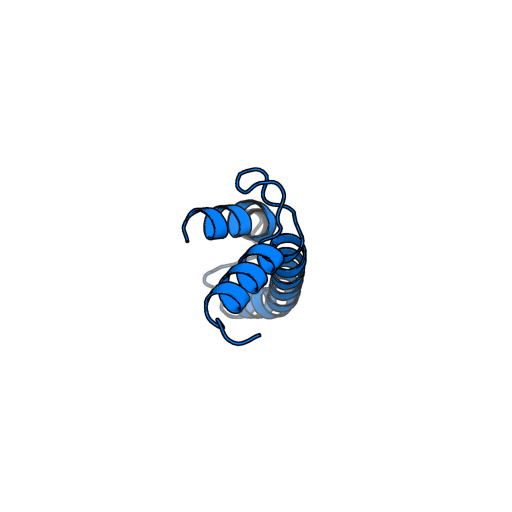ATOM 716 C CA . ASP A 1 83 ? -30.898 -8.462 16.715 1.00 55.38 83 ASP A CA 1
ATOM 717 C C . ASP A 1 83 ? -31.364 -9.838 17.239 1.00 55.38 83 ASP A C 1
ATOM 719 O O . ASP A 1 83 ? -32.113 -10.525 16.544 1.00 55.38 83 ASP A O 1
ATOM 723 N N . ASP A 1 84 ? -30.983 -10.228 18.463 1.00 55.06 84 ASP A N 1
ATOM 724 C CA . ASP A 1 84 ? -31.478 -11.435 19.141 1.00 55.06 84 ASP A CA 1
ATOM 725 C C . ASP A 1 84 ? -32.289 -11.060 20.401 1.00 55.06 84 ASP A C 1
ATOM 727 O O . ASP A 1 84 ? -31.731 -10.920 21.492 1.00 55.06 84 ASP A O 1
ATOM 731 N N . PRO A 1 85 ? -33.610 -10.818 20.272 1.00 52.22 85 PRO A N 1
ATOM 732 C CA . PRO A 1 85 ? -34.462 -10.416 21.389 1.00 52.22 85 PRO A CA 1
ATOM 733 C C . PRO A 1 85 ? -34.879 -11.576 22.314 1.00 52.22 85 PRO A C 1
ATOM 735 O O . PRO A 1 85 ? -35.722 -11.356 23.183 1.00 52.22 85 PRO A O 1
ATOM 738 N N . GLU A 1 86 ? -34.335 -12.790 22.161 1.00 56.12 86 GLU A N 1
ATOM 739 C CA . GLU A 1 86 ? -34.652 -13.939 23.024 1.00 56.12 86 GLU A CA 1
ATOM 740 C C . GLU A 1 86 ? -33.481 -14.336 23.946 1.00 56.12 86 GLU A C 1
ATOM 742 O O . GLU A 1 86 ? -32.840 -15.375 23.784 1.00 56.12 86 GLU A O 1
ATOM 747 N N . GLN A 1 87 ? -33.272 -13.532 24.996 1.00 48.25 87 GLN A N 1
ATOM 748 C CA . GLN A 1 87 ? -32.858 -14.024 26.321 1.00 48.25 87 GLN A CA 1
ATOM 749 C C . GLN A 1 87 ? -33.760 -13.453 27.414 1.00 48.25 87 GLN A C 1
ATOM 751 O O . GLN A 1 87 ? -33.961 -12.218 27.437 1.00 48.25 87 GLN A O 1
#

Secondary structure (DSSP, 8-state):
-HHHHHHHIIIIIHHHHHHHHHHHHTTS--TT-HHHHHHHHHHHHHHHHHHHHHHHHHHHHSPPTTTTT--HHHHHHHHHHHS----

Sequence (87 aa):
IEQLWRDVYEQVLEKFFCLFYEMESESFLDPDNEVHLYALHWIFLPQLKRHLDLFLEAWNNHKLRTTGSQSPLQLWTTFQNADDPEQ

Radius of gyration: 19.12 Å; chains: 1; bounding box: 52×23×44 Å

InterPro domains:
  IPR058913 Integrase core domain, putative [PF24764] (1-78)

Foldseek 3Di:
DVVVVVCCCVQQVVVVVVVVVVCVVVVVADPVDPVSVVVCCVPCVVVSVVSVVVVVVCQQPFQDPVPPRHGPVRVVVVVVVVVDPDD

Organism: Clarias magur (NCBI:txid1594786)

pLDDT: mean 81.07, std 16.83, range [48.25, 96.81]